Protein AF-A0A969AXH3-F1 (afdb_monomer_lite)

pLDDT: mean 79.9, std 15.21, range [40.0, 96.38]

Foldseek 3Di:
DPPLDWDWWWKWWDAPNDIDTDIFTASDPVRRVVVVCVVGVRTHPIDTPPPPDPVNVVVVVVVVVVVVVVVVVVVPDPPDDDD

Sequence (83 aa):
MLDRQLHKFYISYRVNGEVHLEWIEGINLRHAKERIEMMHEEASDLMDWTNEKEEDLQLYLSRIEAKKRATEELLKPKDQEGH

Structure (mmCIF, N/CA/C/O backbone):
data_AF-A0A969AXH3-F1
#
_entry.id   AF-A0A969AXH3-F1
#
loop_
_atom_site.group_PDB
_atom_site.id
_atom_site.type_symbol
_atom_site.label_atom_id
_atom_site.label_alt_id
_atom_site.label_comp_id
_atom_site.label_asym_id
_atom_site.label_entity_id
_atom_site.label_seq_id
_atom_site.pdbx_PDB_ins_code
_atom_site.Cartn_x
_atom_site.Cartn_y
_atom_site.Cartn_z
_atom_site.occupancy
_atom_site.B_iso_or_equiv
_atom_site.auth_seq_id
_atom_site.auth_comp_id
_atom_site.auth_asym_id
_atom_site.auth_atom_id
_atom_site.pdbx_PDB_model_num
ATOM 1 N N . MET A 1 1 ? -2.097 5.818 -25.672 1.00 45.84 1 MET A N 1
ATOM 2 C CA . MET A 1 1 ? -2.744 5.700 -24.348 1.00 45.84 1 MET A CA 1
ATOM 3 C C . MET A 1 1 ? -1.705 5.089 -23.423 1.00 45.84 1 MET A C 1
ATOM 5 O O . MET A 1 1 ? -1.098 4.112 -23.833 1.00 45.84 1 MET A O 1
ATOM 9 N N . LEU A 1 2 ? -1.381 5.703 -22.280 1.00 48.16 2 LEU A N 1
ATOM 10 C CA . LEU A 1 2 ? -0.437 5.086 -21.340 1.00 48.16 2 LEU A CA 1
ATOM 11 C C . LEU A 1 2 ? -1.122 3.867 -20.715 1.00 48.16 2 LEU A C 1
ATOM 13 O O . LEU A 1 2 ? -2.007 4.054 -19.883 1.00 48.16 2 LEU A O 1
ATOM 17 N N . ASP A 1 3 ? -0.707 2.658 -21.093 1.00 54.53 3 ASP A N 1
ATOM 18 C CA . ASP A 1 3 ? -0.970 1.459 -20.297 1.00 54.53 3 ASP A CA 1
ATOM 19 C C . ASP A 1 3 ? -0.323 1.670 -18.928 1.00 54.53 3 ASP A C 1
ATOM 21 O O . ASP A 1 3 ? 0.894 1.561 -18.750 1.00 54.53 3 ASP A O 1
ATOM 25 N N . A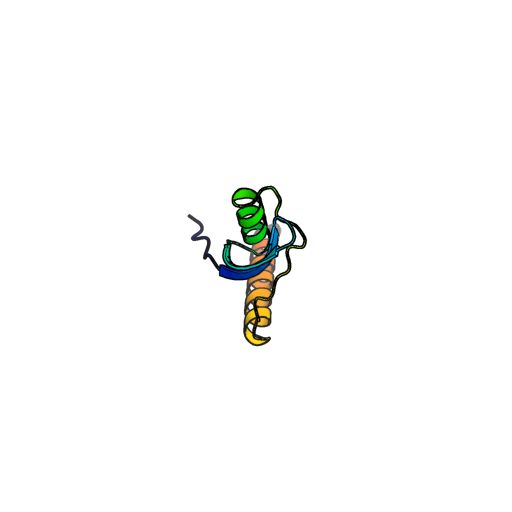RG A 1 4 ? -1.127 2.090 -17.951 1.00 62.41 4 ARG A N 1
ATOM 26 C CA . ARG A 1 4 ? -0.677 2.197 -16.568 1.00 62.41 4 ARG A CA 1
ATOM 27 C C . ARG A 1 4 ? -0.686 0.787 -15.995 1.00 62.41 4 ARG A C 1
ATOM 29 O O . ARG A 1 4 ? -1.734 0.291 -15.597 1.00 62.41 4 ARG A O 1
ATOM 36 N N . GLN A 1 5 ? 0.480 0.149 -15.996 1.00 81.06 5 GLN A N 1
ATOM 37 C CA . GLN A 1 5 ? 0.688 -1.126 -15.320 1.00 81.06 5 GLN A CA 1
ATOM 38 C C . GLN A 1 5 ? 0.278 -0.993 -13.845 1.00 81.06 5 GLN A C 1
ATOM 40 O O . GLN A 1 5 ? 0.711 -0.066 -13.158 1.00 81.06 5 GLN A O 1
ATOM 45 N N . LEU A 1 6 ? -0.587 -1.895 -13.383 1.00 82.88 6 LEU A N 1
ATOM 46 C CA . LEU A 1 6 ? -0.928 -2.015 -11.970 1.00 82.88 6 LEU A CA 1
ATOM 47 C C . LEU A 1 6 ? 0.134 -2.863 -11.269 1.00 82.88 6 LEU A C 1
ATOM 49 O O . LEU A 1 6 ? 0.568 -3.896 -11.781 1.00 82.88 6 LEU A O 1
ATOM 53 N N . HIS A 1 7 ? 0.540 -2.406 -10.095 1.00 84.31 7 HIS A N 1
ATOM 54 C CA . HIS A 1 7 ? 1.471 -3.069 -9.198 1.00 84.31 7 HIS A CA 1
ATOM 55 C C . HIS A 1 7 ? 0.712 -3.549 -7.963 1.00 84.31 7 HIS A C 1
ATOM 57 O O . HIS A 1 7 ? -0.230 -2.890 -7.522 1.00 84.31 7 HIS A O 1
ATOM 63 N N . LYS A 1 8 ? 1.115 -4.697 -7.414 1.00 88.44 8 LYS A N 1
ATOM 64 C CA . LYS A 1 8 ? 0.549 -5.237 -6.176 1.00 88.44 8 LYS A CA 1
ATOM 65 C C . LYS A 1 8 ? 1.355 -4.738 -4.987 1.00 88.44 8 LYS A C 1
ATOM 67 O O . LYS A 1 8 ? 2.569 -4.910 -4.972 1.00 88.44 8 LYS A O 1
ATOM 72 N N . PHE A 1 9 ? 0.658 -4.180 -4.008 1.00 90.62 9 PHE A N 1
ATOM 73 C CA . PHE A 1 9 ? 1.212 -3.708 -2.750 1.00 90.62 9 PHE A CA 1
ATOM 74 C C . PHE A 1 9 ? 0.643 -4.529 -1.602 1.00 90.62 9 PHE A C 1
ATOM 76 O O . PHE A 1 9 ? -0.561 -4.768 -1.572 1.00 90.62 9 PHE A O 1
ATOM 83 N N . TYR A 1 10 ? 1.479 -4.962 -0.667 1.00 93.25 10 TYR A N 1
ATOM 84 C CA . TYR A 1 10 ? 1.036 -5.659 0.533 1.00 93.25 10 TYR A CA 1
ATOM 85 C C . TYR A 1 10 ? 0.919 -4.655 1.667 1.00 93.25 10 TYR A C 1
ATOM 87 O O . TYR A 1 10 ? 1.931 -4.192 2.174 1.00 93.25 10 TYR A O 1
ATOM 95 N N . ILE A 1 11 ? -0.296 -4.263 2.035 1.00 95.00 11 ILE A N 1
ATOM 96 C CA . ILE A 1 11 ? -0.515 -3.143 2.953 1.00 95.00 11 ILE A CA 1
ATOM 97 C C . ILE A 1 11 ? -1.225 -3.638 4.205 1.00 95.00 11 ILE A C 1
ATOM 99 O O . ILE A 1 11 ? -2.213 -4.367 4.119 1.00 95.00 11 ILE A O 1
ATOM 103 N N . SER A 1 12 ? -0.731 -3.215 5.369 1.00 96.00 12 SER A N 1
ATOM 104 C CA . SER A 1 12 ? -1.467 -3.324 6.626 1.00 96.00 12 SER A CA 1
ATOM 105 C C . SER A 1 12 ? -2.141 -2.009 6.973 1.00 96.00 12 SER A C 1
ATOM 107 O O . SER A 1 12 ? -1.549 -0.949 6.770 1.00 96.00 12 SER A O 1
ATOM 109 N N . TYR A 1 13 ? -3.325 -2.071 7.565 1.00 96.38 13 TYR A N 1
ATOM 110 C CA . TYR A 1 13 ? -4.075 -0.906 8.030 1.00 96.38 13 TYR A CA 1
ATOM 111 C C . TYR A 1 13 ? -4.955 -1.285 9.225 1.00 96.38 13 TYR A C 1
ATOM 113 O O . TYR A 1 13 ? -5.266 -2.459 9.429 1.00 96.38 13 TYR A O 1
ATOM 121 N N . ARG A 1 14 ? -5.336 -0.303 10.046 1.00 95.94 14 ARG A N 1
ATOM 122 C CA . ARG A 1 14 ? -6.223 -0.500 11.197 1.00 95.94 14 ARG A CA 1
ATOM 123 C C . ARG A 1 14 ? -7.628 0.000 10.888 1.00 95.94 14 ARG A C 1
ATOM 125 O O . ARG A 1 14 ? -7.778 1.133 10.441 1.00 95.94 14 ARG A O 1
ATOM 132 N N . VAL A 1 15 ? -8.636 -0.810 11.203 1.00 95.50 15 VAL A N 1
ATOM 133 C CA . VAL A 1 15 ? -10.065 -0.451 11.164 1.00 95.50 15 VAL A CA 1
ATOM 134 C C . VAL A 1 15 ? -10.710 -0.967 12.444 1.00 95.50 15 VAL A C 1
ATOM 136 O O . VAL A 1 15 ? -10.466 -2.103 12.832 1.00 95.50 15 VAL A O 1
ATOM 139 N N . ASN A 1 16 ? -11.497 -0.144 13.143 1.00 92.62 16 ASN A N 1
ATOM 140 C CA . ASN A 1 16 ? -12.186 -0.547 14.382 1.00 92.62 16 ASN A CA 1
ATOM 141 C C . ASN A 1 16 ? -11.282 -1.176 15.468 1.00 92.62 16 ASN A C 1
ATOM 143 O O . ASN A 1 16 ? -11.724 -1.997 16.268 1.00 92.62 16 ASN A O 1
ATOM 147 N N . GLY A 1 17 ? -10.001 -0.795 15.512 1.00 90.44 17 GLY A N 1
ATOM 148 C CA . GLY A 1 17 ? -9.025 -1.364 16.450 1.00 90.44 17 GLY A CA 1
ATOM 149 C C . GLY A 1 17 ? -8.407 -2.697 16.010 1.00 90.44 17 GLY A C 1
ATOM 150 O O . GLY A 1 17 ? -7.453 -3.148 16.643 1.00 90.44 17 GLY A O 1
ATOM 151 N N . GLU A 1 18 ? -8.871 -3.285 14.910 1.00 92.62 18 GLU A N 1
ATOM 152 C CA . GLU A 1 18 ? -8.323 -4.503 14.317 1.00 92.62 18 GLU A CA 1
ATOM 153 C C . GLU A 1 18 ? -7.298 -4.174 13.231 1.00 92.62 18 GLU A C 1
ATOM 155 O O . GLU A 1 18 ? -7.424 -3.182 12.512 1.00 92.62 18 GLU A O 1
ATOM 160 N N . VAL A 1 19 ? -6.253 -4.998 13.128 1.00 94.50 19 VAL A N 1
ATOM 161 C CA . VAL A 1 19 ? -5.230 -4.869 12.085 1.00 94.50 19 VAL A CA 1
ATOM 162 C C . VAL A 1 19 ? -5.584 -5.796 10.933 1.00 94.50 19 VAL A C 1
ATOM 164 O O . VAL A 1 19 ? -5.638 -7.015 11.098 1.00 94.50 19 VAL A O 1
ATOM 167 N N . HIS A 1 20 ? -5.768 -5.206 9.760 1.00 92.44 20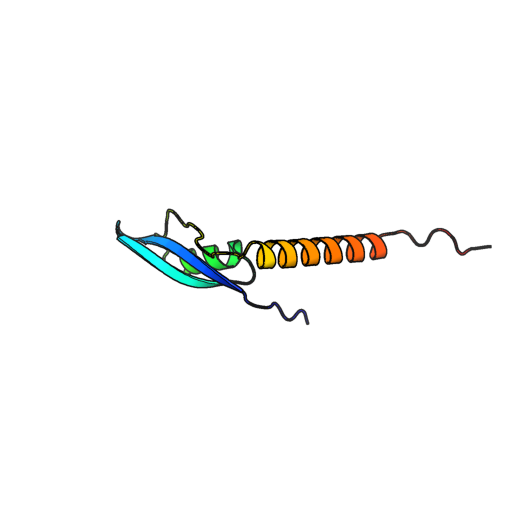 HIS A N 1
ATOM 168 C CA . HIS A 1 20 ? -5.989 -5.890 8.498 1.00 92.44 20 HIS A CA 1
ATOM 169 C C . HIS A 1 20 ? -4.709 -5.871 7.669 1.00 92.44 20 HIS A C 1
ATOM 171 O O . HIS A 1 20 ? -3.881 -4.968 7.797 1.00 92.44 20 HIS A O 1
ATOM 177 N N . LEU A 1 21 ? -4.541 -6.891 6.833 1.00 93.38 21 LEU A N 1
ATOM 178 C CA . LEU A 1 21 ? -3.385 -7.059 5.965 1.00 93.38 21 LEU A CA 1
ATOM 179 C C . LEU A 1 21 ? -3.855 -7.670 4.647 1.00 93.38 21 LEU A C 1
ATOM 181 O O . LEU A 1 21 ? -4.414 -8.767 4.643 1.00 93.38 21 LEU A O 1
ATOM 185 N N . GLU A 1 22 ? -3.637 -6.970 3.537 1.00 92.06 22 GLU A N 1
ATOM 186 C CA . GLU A 1 22 ? -4.124 -7.413 2.231 1.00 92.06 22 GLU A CA 1
ATOM 187 C C . GLU A 1 22 ? -3.244 -6.949 1.062 1.00 92.06 22 GLU A C 1
ATOM 189 O O . GLU A 1 22 ? -2.429 -6.031 1.177 1.00 92.06 22 GLU A O 1
ATOM 194 N N . TRP A 1 23 ? -3.411 -7.609 -0.087 1.00 93.88 23 TRP A N 1
ATOM 195 C CA . TRP A 1 23 ? -2.775 -7.210 -1.341 1.00 93.88 23 TRP A CA 1
ATOM 196 C C . TRP A 1 23 ? -3.682 -6.257 -2.122 1.00 93.88 23 TRP A C 1
ATOM 198 O O . TRP A 1 23 ? -4.747 -6.664 -2.581 1.00 93.88 23 TRP A O 1
ATOM 208 N N . ILE A 1 24 ? -3.223 -5.027 -2.348 1.00 93.75 24 ILE A N 1
ATOM 209 C CA . ILE A 1 24 ? -3.933 -3.997 -3.110 1.00 93.75 24 ILE A CA 1
ATOM 210 C C . ILE A 1 24 ? -3.210 -3.675 -4.408 1.00 93.75 24 ILE A C 1
ATOM 212 O O . ILE A 1 24 ? -2.000 -3.469 -4.442 1.00 93.75 24 ILE A O 1
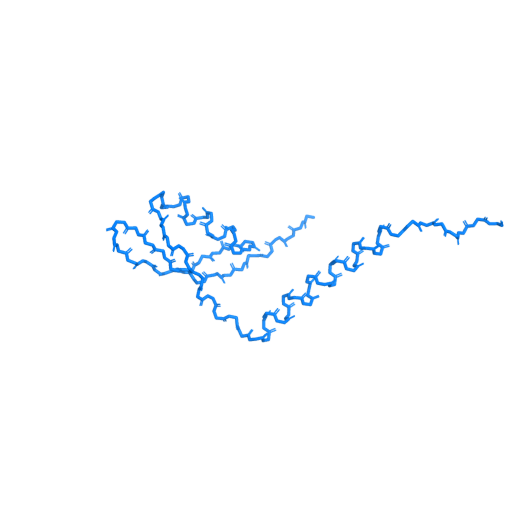ATOM 216 N N . GLU A 1 25 ? -3.971 -3.575 -5.492 1.00 91.50 25 GLU A N 1
ATOM 217 C CA . GLU A 1 25 ? -3.451 -3.136 -6.782 1.00 91.50 25 GLU A CA 1
ATOM 218 C C . GLU A 1 25 ? -3.507 -1.609 -6.914 1.00 91.50 25 GLU A C 1
ATOM 220 O O . GLU A 1 25 ? -4.551 -0.977 -6.736 1.00 91.50 25 GLU A O 1
ATOM 225 N N . GLY A 1 26 ? -2.372 -1.006 -7.262 1.00 89.94 26 GLY A N 1
ATOM 226 C CA . GLY A 1 26 ? -2.219 0.433 -7.423 1.00 89.94 26 GLY A CA 1
ATOM 227 C C . GLY A 1 26 ? -1.294 0.787 -8.583 1.00 89.94 26 GLY A C 1
ATOM 228 O O . GLY A 1 26 ? -0.473 -0.011 -9.018 1.00 89.94 26 GLY A O 1
ATOM 229 N N . ILE A 1 27 ? -1.399 2.017 -9.089 1.00 87.88 27 ILE A N 1
ATOM 230 C CA . ILE A 1 27 ? -0.456 2.533 -10.098 1.00 87.88 27 ILE A CA 1
ATOM 231 C C . ILE A 1 27 ? 0.880 2.871 -9.414 1.00 87.88 27 ILE A C 1
ATOM 233 O O . ILE A 1 27 ? 1.940 2.860 -10.027 1.00 87.88 27 ILE A O 1
ATOM 237 N N . ASN A 1 28 ? 0.806 3.200 -8.127 1.00 86.31 28 ASN A N 1
ATOM 238 C CA . ASN A 1 28 ? 1.896 3.427 -7.194 1.00 86.31 28 ASN A CA 1
ATOM 239 C C . ASN A 1 28 ? 1.346 3.219 -5.768 1.00 86.31 28 ASN A C 1
ATOM 241 O O . ASN A 1 28 ? 0.133 3.056 -5.593 1.00 86.31 28 ASN A O 1
ATOM 245 N N . LEU A 1 29 ? 2.218 3.276 -4.757 1.00 87.75 29 LEU A N 1
ATOM 246 C CA . LEU A 1 29 ? 1.829 3.074 -3.359 1.00 87.75 29 LEU A CA 1
ATOM 247 C C . LEU A 1 29 ? 0.775 4.085 -2.877 1.00 87.75 29 LEU A C 1
ATOM 249 O O . LEU A 1 29 ? -0.126 3.718 -2.130 1.00 87.75 29 LEU A O 1
ATOM 253 N N . ARG A 1 30 ? 0.845 5.349 -3.324 1.00 92.50 30 ARG A N 1
ATOM 254 C CA . ARG A 1 30 ? -0.158 6.366 -2.965 1.00 92.50 30 ARG A CA 1
ATOM 255 C C . ARG A 1 30 ? -1.547 5.953 -3.447 1.00 92.50 30 ARG A C 1
ATOM 257 O O . ARG A 1 30 ? -2.472 5.937 -2.652 1.00 92.50 30 ARG A O 1
ATOM 264 N N . HIS A 1 31 ? -1.661 5.549 -4.711 1.00 93.81 31 HIS A N 1
ATOM 265 C CA . HIS A 1 31 ? -2.923 5.076 -5.273 1.00 93.81 31 HIS A CA 1
ATOM 266 C C . HIS A 1 31 ? -3.451 3.841 -4.530 1.00 93.81 31 HIS A C 1
ATOM 268 O O . HIS A 1 31 ? -4.652 3.718 -4.326 1.00 93.81 31 HIS A O 1
ATOM 274 N N . ALA A 1 32 ? -2.573 2.925 -4.108 1.00 93.19 32 ALA A N 1
ATOM 275 C CA . ALA A 1 32 ? -2.984 1.763 -3.321 1.00 93.19 32 ALA A CA 1
ATOM 276 C C . ALA A 1 32 ? -3.534 2.159 -1.937 1.00 93.19 32 ALA A C 1
ATOM 278 O O . ALA A 1 32 ? -4.563 1.635 -1.522 1.00 93.19 32 ALA A O 1
ATOM 279 N N . LYS A 1 33 ? -2.904 3.124 -1.255 1.00 94.19 33 LYS A N 1
ATOM 280 C CA . LYS A 1 33 ? -3.392 3.656 0.028 1.00 94.19 33 LYS A CA 1
ATOM 281 C C . LYS A 1 33 ? -4.725 4.393 -0.111 1.00 94.19 33 LYS A C 1
ATOM 283 O O . LYS A 1 33 ? -5.645 4.093 0.637 1.00 94.19 33 LYS A O 1
ATOM 288 N N . GLU A 1 34 ? -4.861 5.253 -1.120 1.00 95.31 34 GLU A N 1
ATOM 289 C CA . GLU A 1 34 ? -6.121 5.954 -1.422 1.00 95.31 34 GLU A CA 1
ATOM 290 C C . GLU A 1 34 ? -7.270 4.960 -1.648 1.00 95.31 34 GLU A C 1
ATOM 292 O O . GLU A 1 34 ? -8.387 5.175 -1.188 1.00 95.31 34 GLU A O 1
ATOM 297 N N . ARG A 1 35 ? -7.009 3.822 -2.307 1.00 94.75 35 ARG A N 1
ATOM 298 C CA . ARG A 1 35 ? -8.025 2.773 -2.475 1.00 94.75 35 ARG A CA 1
ATOM 299 C C . ARG A 1 35 ? -8.464 2.155 -1.151 1.00 94.75 35 ARG A C 1
ATOM 301 O O . ARG A 1 35 ? -9.651 1.894 -1.001 1.00 94.75 35 ARG A O 1
ATOM 308 N N . ILE A 1 36 ? -7.544 1.920 -0.216 1.00 94.88 36 ILE A N 1
ATOM 309 C CA . ILE A 1 36 ? -7.884 1.411 1.123 1.00 94.88 36 ILE A CA 1
ATOM 310 C C . ILE A 1 36 ? -8.746 2.432 1.860 1.00 94.88 36 ILE A C 1
ATOM 312 O O . ILE A 1 36 ? -9.792 2.065 2.379 1.00 94.88 36 ILE A O 1
ATOM 316 N N . GLU A 1 37 ? -8.368 3.709 1.826 1.00 94.69 37 GLU A N 1
ATOM 317 C CA . GLU A 1 37 ? -9.137 4.804 2.434 1.00 94.69 37 GLU A CA 1
ATOM 318 C C . GLU A 1 37 ? -10.544 4.930 1.820 1.00 94.69 37 GLU A C 1
ATOM 320 O O . GLU A 1 37 ? -11.513 5.188 2.527 1.00 94.69 37 GLU A O 1
ATOM 325 N N . MET A 1 38 ? -10.695 4.680 0.514 1.00 93.69 38 MET A N 1
ATOM 326 C CA . MET A 1 38 ? -12.006 4.658 -0.151 1.00 93.69 38 MET A CA 1
ATOM 327 C C . MET A 1 38 ? -12.867 3.444 0.225 1.00 93.69 38 MET A C 1
ATOM 329 O O . MET A 1 38 ? -14.093 3.537 0.195 1.00 93.69 38 MET A O 1
ATOM 333 N N . MET A 1 39 ? -12.255 2.292 0.515 1.00 92.62 39 MET A N 1
ATOM 334 C CA . MET A 1 39 ? -12.970 1.070 0.919 1.00 92.62 39 MET A CA 1
ATOM 335 C C . MET A 1 39 ? -13.298 1.064 2.414 1.00 92.62 39 MET A C 1
ATOM 337 O O . MET A 1 39 ? -14.302 0.490 2.835 1.00 92.62 39 MET A O 1
ATOM 341 N N . HIS A 1 40 ? -12.449 1.709 3.206 1.00 92.69 40 HIS A N 1
ATOM 342 C CA . HIS A 1 40 ? -12.494 1.748 4.653 1.00 92.69 40 HIS A CA 1
ATOM 343 C C . HIS A 1 40 ? -12.196 3.180 5.104 1.00 92.69 40 HIS A C 1
ATOM 345 O O . HIS A 1 40 ? -11.045 3.537 5.329 1.00 92.69 40 HIS A O 1
ATOM 351 N N . GLU A 1 41 ? -13.239 3.998 5.253 1.00 90.06 41 GLU A N 1
ATOM 352 C CA . GLU A 1 41 ? -13.109 5.425 5.598 1.00 90.06 41 GLU A CA 1
ATOM 353 C C . GLU A 1 41 ? -12.387 5.656 6.942 1.00 90.06 41 GLU A C 1
ATOM 355 O O . GLU A 1 41 ? -11.720 6.667 7.140 1.00 90.06 41 GLU A O 1
ATOM 360 N N . GLU A 1 42 ? -12.461 4.679 7.849 1.00 92.25 42 GLU A N 1
ATOM 361 C CA . GLU A 1 42 ? -11.786 4.691 9.154 1.00 92.25 42 GLU A CA 1
ATOM 362 C C . GLU A 1 42 ? -10.391 4.042 9.130 1.00 92.25 42 GLU A C 1
ATOM 364 O O . GLU A 1 42 ? -9.779 3.835 10.185 1.00 92.25 42 GLU A O 1
ATOM 369 N N . ALA A 1 43 ? -9.884 3.678 7.948 1.00 93.19 43 ALA A N 1
ATOM 370 C CA . ALA A 1 43 ? -8.554 3.108 7.820 1.00 93.19 43 ALA A CA 1
ATOM 371 C C . ALA A 1 43 ? -7.497 4.087 8.336 1.00 93.19 43 ALA A C 1
ATOM 373 O O . ALA A 1 43 ? -7.416 5.247 7.939 1.00 93.19 43 ALA A O 1
ATOM 374 N N . SER A 1 44 ? -6.645 3.582 9.216 1.00 93.31 44 SER A N 1
ATOM 375 C CA . SER A 1 44 ? -5.530 4.318 9.808 1.00 93.31 44 SER A CA 1
ATOM 376 C C . SER A 1 44 ? -4.270 3.457 9.818 1.00 93.31 44 SER A C 1
ATOM 378 O O . SER A 1 44 ? -4.314 2.270 9.494 1.00 93.31 44 SER A O 1
ATOM 380 N N . ASP A 1 45 ? -3.124 4.055 10.152 1.00 93.19 45 ASP A N 1
ATOM 381 C CA . ASP A 1 45 ? -1.842 3.350 10.286 1.00 93.19 45 ASP A CA 1
ATOM 382 C C . ASP A 1 45 ? -1.439 2.524 9.039 1.00 93.19 45 ASP A C 1
ATOM 384 O O . ASP A 1 45 ? -0.920 1.413 9.149 1.00 93.19 45 ASP A O 1
ATOM 388 N N . LEU A 1 46 ? -1.671 3.065 7.832 1.00 95.12 46 LEU A N 1
ATOM 389 C CA . LEU A 1 46 ? -1.383 2.369 6.573 1.00 95.12 46 LEU A CA 1
ATOM 390 C C . LEU A 1 46 ? 0.131 2.175 6.359 1.00 95.12 46 LEU A C 1
ATOM 392 O O . LEU A 1 46 ? 0.847 3.121 5.993 1.00 95.12 46 LEU A O 1
ATOM 396 N N . MET A 1 47 ? 0.610 0.936 6.490 1.00 92.62 47 MET A N 1
ATOM 397 C CA . MET A 1 47 ? 2.012 0.540 6.298 1.00 92.62 47 MET A CA 1
ATOM 398 C C . MET A 1 47 ? 2.176 -0.416 5.121 1.00 92.62 47 MET A C 1
ATOM 400 O O . MET A 1 47 ? 1.390 -1.339 4.941 1.00 92.62 47 MET A O 1
ATOM 404 N N . ASP A 1 48 ? 3.223 -0.190 4.334 1.00 92.00 48 ASP A N 1
ATOM 405 C CA . ASP A 1 48 ? 3.589 -1.042 3.207 1.00 92.00 48 ASP A CA 1
ATOM 406 C C . ASP A 1 48 ? 4.581 -2.124 3.650 1.00 92.00 48 ASP A C 1
ATOM 408 O O . ASP A 1 48 ? 5.590 -1.832 4.291 1.00 92.00 48 ASP A O 1
ATOM 412 N N . TRP A 1 49 ? 4.276 -3.361 3.285 1.00 88.19 49 TRP A N 1
ATOM 413 C CA . TRP A 1 49 ? 5.040 -4.584 3.520 1.00 88.19 49 TRP A CA 1
ATOM 414 C C . TRP A 1 49 ? 5.400 -5.279 2.212 1.00 88.19 49 TRP A C 1
ATOM 416 O O . TRP A 1 49 ? 5.802 -6.446 2.224 1.00 88.19 49 TRP A O 1
ATOM 426 N N . THR A 1 50 ? 5.208 -4.610 1.074 1.00 84.38 50 THR A N 1
ATOM 427 C CA . THR A 1 50 ? 5.626 -5.137 -0.221 1.00 84.38 50 THR A CA 1
ATOM 428 C C . THR A 1 50 ? 7.118 -5.399 -0.148 1.00 84.38 50 THR A C 1
ATOM 430 O O . THR A 1 50 ? 7.926 -4.477 -0.091 1.00 84.38 50 THR A O 1
ATOM 433 N N . ASN A 1 51 ? 7.482 -6.677 -0.075 1.00 71.31 51 ASN A N 1
ATOM 434 C CA . ASN A 1 51 ? 8.871 -7.083 0.008 1.00 71.31 51 ASN A CA 1
ATOM 435 C C . ASN A 1 51 ? 9.462 -6.906 -1.394 1.00 71.31 51 ASN A C 1
ATOM 437 O O . ASN A 1 51 ? 9.423 -7.824 -2.214 1.00 71.31 51 ASN A O 1
ATOM 441 N N . GLU A 1 52 ? 9.917 -5.696 -1.707 1.00 63.56 52 GLU A N 1
ATOM 442 C CA . GLU A 1 52 ? 10.717 -5.466 -2.898 1.00 63.56 52 GLU A CA 1
ATOM 443 C C . GLU A 1 52 ? 12.014 -6.243 -2.690 1.00 63.56 52 GLU A C 1
ATOM 445 O O . GLU A 1 52 ? 12.813 -5.932 -1.804 1.00 63.56 52 GLU A O 1
ATOM 450 N N . LYS A 1 53 ? 12.235 -7.289 -3.497 1.00 64.06 53 LYS A N 1
ATOM 451 C CA . LYS A 1 53 ? 13.603 -7.772 -3.668 1.00 64.06 53 LYS A CA 1
ATOM 452 C C . LYS A 1 53 ? 14.420 -6.551 -4.065 1.00 64.06 53 LYS A C 1
ATOM 454 O O . LYS A 1 53 ? 13.960 -5.757 -4.880 1.00 64.06 53 LYS A O 1
ATOM 459 N N . GLU A 1 54 ? 15.608 -6.385 -3.498 1.00 61.97 54 GLU A N 1
ATOM 460 C CA . GLU A 1 54 ? 16.482 -5.243 -3.799 1.00 61.97 54 GLU A CA 1
ATOM 461 C C . GLU A 1 54 ? 16.615 -5.011 -5.320 1.00 61.97 54 GLU A C 1
ATOM 463 O O . GLU A 1 54 ? 16.617 -3.882 -5.804 1.00 61.97 54 GLU A O 1
ATOM 468 N N . GLU A 1 55 ? 16.589 -6.104 -6.080 1.00 61.94 55 GLU A N 1
ATOM 469 C CA . GLU A 1 55 ? 16.537 -6.178 -7.540 1.00 61.94 55 GLU A CA 1
ATOM 470 C C . GLU A 1 55 ? 15.340 -5.437 -8.177 1.00 61.94 55 GLU A C 1
ATOM 472 O O . GLU A 1 55 ? 15.512 -4.730 -9.172 1.00 61.94 55 GLU A O 1
ATOM 477 N N . ASP A 1 56 ? 14.138 -5.556 -7.608 1.00 65.69 56 ASP A N 1
ATOM 478 C CA . ASP A 1 56 ? 12.909 -4.927 -8.108 1.00 65.69 56 ASP A CA 1
ATOM 479 C C . ASP A 1 56 ? 12.898 -3.417 -7.834 1.00 65.69 56 ASP A C 1
ATOM 481 O O . ASP A 1 56 ? 12.518 -2.633 -8.711 1.00 65.69 56 ASP A O 1
ATOM 485 N N . LEU A 1 57 ? 13.405 -2.992 -6.669 1.00 63.50 57 LEU A N 1
ATOM 486 C CA . LEU A 1 57 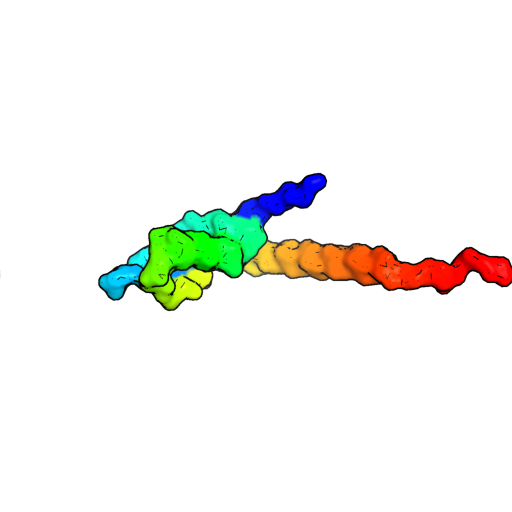? 13.599 -1.575 -6.345 1.00 63.50 57 LEU A CA 1
ATOM 487 C C . LEU A 1 57 ? 14.616 -0.932 -7.300 1.00 63.50 57 LEU A C 1
ATOM 489 O O . LEU A 1 57 ? 14.361 0.137 -7.860 1.00 63.50 57 LEU A O 1
ATOM 493 N N . GLN A 1 58 ? 15.746 -1.598 -7.556 1.00 70.12 58 GLN A N 1
ATOM 494 C CA . GLN A 1 58 ? 16.752 -1.138 -8.524 1.00 70.12 58 GLN A CA 1
ATOM 495 C C . GLN A 1 58 ? 16.171 -1.044 -9.946 1.00 70.12 58 GLN A C 1
ATOM 497 O O . GLN A 1 58 ? 16.419 -0.078 -10.680 1.00 70.12 58 GLN A O 1
ATOM 502 N N . LEU A 1 59 ? 15.330 -2.003 -10.343 1.00 73.75 59 LEU A N 1
ATOM 503 C CA . LEU A 1 59 ? 14.645 -1.975 -11.634 1.00 73.75 59 LEU A CA 1
ATOM 504 C C . LEU A 1 59 ? 13.628 -0.825 -11.727 1.00 73.75 59 LEU A C 1
ATOM 506 O O . LEU A 1 59 ? 13.523 -0.166 -12.764 1.00 73.75 59 LEU A O 1
ATOM 510 N N . TYR A 1 60 ? 12.882 -0.549 -10.660 1.00 71.50 60 TYR A N 1
ATOM 511 C CA . TYR A 1 60 ? 11.947 0.572 -10.615 1.00 71.50 60 TYR A CA 1
ATOM 512 C C . TYR A 1 60 ? 12.672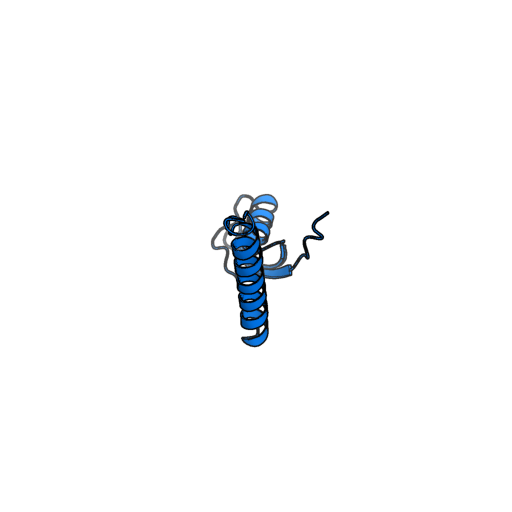 1.925 -10.676 1.00 71.50 60 TYR A C 1
ATOM 514 O O . TYR A 1 60 ? 12.320 2.776 -11.500 1.00 71.50 60 TYR A O 1
ATOM 522 N N . LEU A 1 61 ? 13.729 2.106 -9.878 1.00 74.25 61 LEU A N 1
ATOM 523 C CA . LEU A 1 61 ? 14.539 3.328 -9.857 1.00 74.25 61 LEU A CA 1
ATOM 524 C C . LEU A 1 61 ? 15.203 3.597 -11.213 1.00 74.25 61 LEU A C 1
ATOM 526 O O . LEU A 1 61 ? 15.104 4.713 -11.728 1.00 74.25 61 LEU A O 1
ATOM 530 N N . SER A 1 62 ? 15.782 2.573 -11.847 1.00 77.81 62 SER A N 1
ATOM 531 C CA . SER A 1 62 ? 16.384 2.711 -13.182 1.00 77.81 62 SER A CA 1
ATOM 532 C C . SER A 1 62 ? 15.359 3.103 -14.255 1.00 77.81 62 SER A C 1
ATOM 534 O O . SER A 1 62 ? 15.647 3.934 -15.120 1.00 77.81 62 SER A O 1
ATOM 536 N N . ARG A 1 63 ? 14.121 2.592 -14.181 1.00 78.44 63 ARG A N 1
ATOM 537 C CA . ARG A 1 63 ? 13.023 3.004 -15.078 1.00 78.44 63 ARG A CA 1
ATOM 538 C C . ARG A 1 63 ? 12.601 4.457 -14.857 1.00 78.44 63 ARG A C 1
ATOM 540 O O . ARG A 1 63 ? 12.260 5.141 -15.825 1.00 78.44 63 ARG A O 1
ATOM 547 N N . ILE A 1 64 ? 12.614 4.940 -13.615 1.00 79.88 64 ILE A N 1
ATOM 548 C CA . ILE A 1 64 ? 12.339 6.350 -13.303 1.00 79.88 64 ILE A CA 1
ATOM 549 C C . ILE A 1 64 ? 13.445 7.250 -13.849 1.00 79.88 64 ILE A C 1
ATOM 551 O O . ILE A 1 64 ? 13.138 8.257 -14.487 1.00 79.88 64 ILE A O 1
ATOM 555 N N . GLU A 1 65 ? 14.713 6.901 -13.635 1.00 81.00 65 GLU A N 1
ATOM 556 C CA . GLU A 1 65 ? 15.844 7.673 -14.160 1.00 81.00 65 GLU A CA 1
ATOM 557 C C . GLU A 1 65 ? 15.843 7.729 -15.686 1.00 81.00 65 GLU A C 1
ATOM 559 O O . GLU A 1 65 ? 16.010 8.807 -16.257 1.00 81.00 65 GLU A O 1
ATOM 564 N N . ALA A 1 66 ? 15.575 6.606 -16.358 1.00 79.94 66 AL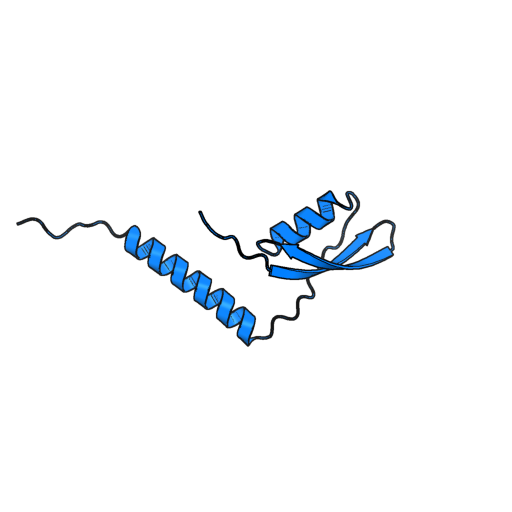A A N 1
ATOM 565 C CA . ALA A 1 66 ? 15.461 6.566 -17.813 1.00 79.94 66 ALA A CA 1
ATOM 566 C C . ALA A 1 66 ? 14.346 7.492 -18.324 1.00 79.94 66 ALA A C 1
ATOM 568 O O . ALA A 1 66 ? 14.544 8.237 -19.284 1.00 79.94 66 ALA A O 1
ATOM 569 N N . LYS A 1 67 ? 13.187 7.512 -17.649 1.00 77.56 67 LYS A N 1
ATOM 570 C CA . LYS A 1 67 ? 12.092 8.437 -17.978 1.00 77.56 67 LYS A CA 1
ATOM 571 C C . LYS A 1 67 ? 12.462 9.900 -17.744 1.00 77.56 67 LYS A C 1
ATOM 573 O O . LYS A 1 67 ? 12.094 10.744 -18.561 1.00 77.56 67 LYS A O 1
ATOM 578 N N . LYS A 1 68 ? 13.177 10.213 -16.658 1.00 73.00 68 LYS A N 1
ATOM 579 C CA . LYS A 1 68 ? 13.652 11.578 -16.384 1.00 73.00 68 LYS A CA 1
ATOM 580 C C . LYS A 1 68 ? 14.619 12.049 -17.467 1.00 73.00 68 LYS A C 1
ATOM 582 O O . LYS A 1 68 ? 14.380 13.101 -18.045 1.00 73.00 68 LYS A O 1
ATOM 587 N N . ARG A 1 69 ? 15.610 11.229 -17.832 1.00 74.69 69 ARG A N 1
ATOM 588 C CA . ARG A 1 69 ? 16.563 11.542 -18.912 1.00 74.69 69 ARG A CA 1
ATOM 589 C C . ARG A 1 69 ? 15.879 11.748 -20.258 1.00 74.69 69 ARG A C 1
ATOM 591 O O . ARG A 1 69 ? 16.150 12.738 -20.921 1.00 74.69 69 ARG A O 1
ATOM 598 N N . ALA A 1 70 ? 14.944 10.872 -20.629 1.00 70.38 70 ALA A N 1
ATOM 599 C CA . ALA A 1 70 ? 14.187 11.031 -21.870 1.00 70.38 70 ALA A CA 1
ATOM 600 C C . ALA A 1 70 ? 13.368 12.336 -21.887 1.00 70.38 70 ALA A C 1
ATOM 602 O O . ALA A 1 70 ? 13.261 12.999 -22.914 1.00 70.38 70 ALA A O 1
ATOM 603 N N . THR A 1 71 ? 12.813 12.731 -20.738 1.00 70.75 71 THR A N 1
ATOM 604 C CA . THR A 1 71 ? 12.084 14.001 -20.603 1.00 70.75 71 THR A CA 1
ATOM 605 C C . THR A 1 71 ? 13.029 15.205 -20.691 1.00 70.75 71 THR A C 1
ATOM 607 O O . THR A 1 71 ? 12.707 16.185 -21.354 1.00 70.75 71 THR A O 1
ATOM 610 N N . GLU A 1 72 ? 14.210 15.133 -20.075 1.00 71.75 72 GLU A N 1
ATOM 611 C CA . GLU A 1 72 ? 15.238 16.180 -20.143 1.00 71.75 72 GLU A CA 1
ATOM 612 C C . GLU A 1 72 ? 15.813 16.342 -21.557 1.00 71.75 72 GLU A C 1
ATOM 614 O O . GLU A 1 72 ? 16.030 17.466 -22.000 1.00 71.75 72 GLU A O 1
ATOM 619 N N . GLU A 1 73 ? 16.011 15.252 -22.300 1.00 67.69 73 GLU A N 1
ATOM 620 C CA . GLU A 1 73 ? 16.449 15.297 -23.700 1.00 67.69 73 GLU A CA 1
ATOM 621 C C . GLU A 1 73 ? 15.401 15.922 -24.625 1.00 67.69 73 GLU A C 1
ATOM 623 O O . GLU A 1 73 ? 15.763 16.662 -25.537 1.00 67.69 73 GLU A O 1
ATOM 628 N N . LEU A 1 74 ? 14.112 15.694 -24.361 1.00 60.22 74 LEU A N 1
ATOM 629 C CA . LEU A 1 74 ? 13.011 16.337 -25.089 1.00 60.22 74 LEU A CA 1
ATOM 630 C C . LEU A 1 74 ? 12.862 17.831 -24.762 1.00 60.22 74 LEU A C 1
ATOM 632 O O . LEU A 1 74 ? 12.311 18.577 -25.570 1.00 60.22 74 LEU A O 1
ATOM 636 N N . LEU A 1 75 ? 13.336 18.266 -23.592 1.00 61.19 75 LEU A N 1
ATOM 637 C CA . LEU A 1 75 ? 13.297 19.658 -23.135 1.00 61.19 75 LEU A CA 1
ATOM 638 C C . LEU A 1 75 ? 14.569 20.447 -23.479 1.00 61.19 75 LEU A C 1
ATOM 640 O O . LEU A 1 75 ? 14.604 21.655 -23.238 1.00 61.19 75 LEU A O 1
ATOM 644 N N . LYS A 1 76 ? 15.605 19.811 -24.048 1.00 58.16 76 LYS A N 1
ATOM 645 C CA . LYS A 1 76 ? 16.775 20.543 -24.549 1.00 58.16 76 LYS A CA 1
ATOM 646 C C . LYS A 1 76 ? 16.345 21.419 -25.736 1.00 58.16 76 LYS A C 1
ATOM 648 O O . LYS A 1 76 ? 15.834 20.881 -26.721 1.00 58.16 76 LYS A O 1
ATOM 653 N N . PRO A 1 77 ? 16.535 22.751 -25.674 1.00 57.69 77 PRO A N 1
ATOM 654 C CA . PRO A 1 77 ? 16.231 23.617 -26.803 1.00 57.69 77 PRO A CA 1
ATOM 655 C C . PRO A 1 77 ? 17.085 23.203 -28.004 1.00 57.69 77 PRO A C 1
ATOM 657 O O . PRO A 1 77 ? 18.291 22.985 -27.877 1.00 57.69 77 PRO A O 1
ATOM 660 N N . LYS A 1 78 ? 16.449 23.089 -29.176 1.00 58.03 78 LYS A N 1
ATOM 661 C CA . LYS A 1 78 ? 17.127 22.950 -30.472 1.00 58.03 78 LYS A CA 1
ATOM 662 C C . LYS A 1 78 ? 17.771 24.282 -30.870 1.00 58.03 78 LYS A C 1
ATOM 664 O O . LYS A 1 78 ? 17.446 24.837 -31.911 1.00 58.03 78 LYS A O 1
ATOM 669 N N . ASP A 1 79 ? 18.678 24.796 -30.056 1.00 58.28 79 ASP A N 1
ATOM 670 C CA . ASP A 1 79 ? 19.542 25.893 -30.469 1.00 58.28 79 ASP A CA 1
ATOM 671 C C . ASP A 1 79 ? 20.870 25.283 -30.894 1.00 58.28 79 ASP A C 1
ATOM 673 O O . ASP A 1 79 ? 21.726 25.033 -30.050 1.00 58.28 79 ASP A O 1
ATOM 677 N N . GLN A 1 80 ? 20.973 24.969 -32.191 1.00 55.75 80 GLN A N 1
ATOM 678 C CA . GLN A 1 80 ? 22.189 24.968 -33.027 1.00 55.75 80 GLN A CA 1
ATOM 679 C C . GLN A 1 80 ? 22.010 24.083 -34.273 1.00 55.75 80 GLN A C 1
ATOM 681 O O . GLN A 1 80 ? 22.774 23.158 -34.502 1.00 55.75 80 GLN A O 1
ATOM 686 N N . GLU A 1 81 ? 21.028 24.386 -35.121 1.00 52.81 81 GLU A N 1
ATOM 687 C CA . GLU A 1 81 ? 21.187 24.173 -36.566 1.00 52.81 81 GLU A CA 1
ATOM 688 C C . GLU A 1 81 ? 20.546 25.362 -37.279 1.00 52.81 81 GLU A C 1
ATOM 690 O O . GLU A 1 81 ? 19.332 25.437 -37.457 1.00 52.81 81 GLU A O 1
ATOM 695 N N . GLY A 1 82 ? 21.375 26.348 -37.611 1.00 49.03 82 GLY A N 1
ATOM 696 C CA . GLY A 1 82 ? 20.937 27.578 -38.254 1.00 49.03 82 GLY A CA 1
ATOM 697 C C . GLY A 1 82 ? 22.109 28.480 -38.612 1.00 49.03 82 GLY A C 1
ATOM 698 O O . GLY A 1 82 ? 22.302 29.480 -37.937 1.00 49.03 82 GLY A O 1
ATOM 699 N N . HIS A 1 83 ? 22.817 28.072 -39.674 1.00 40.00 83 HIS A N 1
ATOM 700 C CA . HIS A 1 83 ? 23.640 28.857 -40.613 1.00 40.00 83 HIS A CA 1
ATOM 701 C C . HIS A 1 83 ? 24.835 29.681 -40.112 1.00 40.00 83 HIS A C 1
ATOM 703 O O . HIS A 1 83 ? 24.652 30.672 -39.378 1.00 40.00 83 HIS A O 1
#

Secondary structure (DSSP, 8-state):
------EEEEEEEEETTEEEEEEEEESSHHHHHHHHHHH-TT-EEEEE-----HHHHHHHHHHHHHHHHHHHHHHS---S---

Radius of gyration: 19.06 Å; chains: 1; bounding box: 37×37×57 Å